Protein AF-A0A328SMI0-F1 (afdb_monomer)

Secondary structure (DSSP, 8-state):
-HHHHHHHHHHHHHHHHHHHHHHTTTS-HHHHHHHHHHHHHHHHHHHTT-HHHHHHHHHHHHHHHHHHHHHHHHHHHHHHHHHHHHHHHHHTS-----------------

Solvent-accessible surface area (backbone atoms only — not comparable to full-atom values): 6508 Å² total; per-residue (Å²): 106,71,68,56,54,47,54,50,42,55,50,48,46,52,50,48,55,50,49,48,68,76,40,49,91,81,45,56,70,69,56,55,48,51,53,52,52,41,42,50,54,28,51,53,22,60,76,68,69,36,66,69,52,32,52,54,32,41,54,54,43,52,52,51,51,51,54,51,52,52,48,54,52,51,52,52,53,51,53,53,53,51,50,55,53,51,55,55,55,65,69,70,71,79,76,85,86,82,86,84,87,86,89,85,79,85,82,77,89,127

Radius of gyration: 23.84 Å; Cα contacts (8 Å, |Δi|>4): 47; chains: 1; bounding box: 57×32×65 Å

Nearest PDB structures (foldseek):
  3dpo-assembly2_A  TM=9.157E-01  e=5.375E-02  Escherichia coli K-12
  4r5l-assembly1_A  TM=8.790E-01  e=4.760E-02  Escherichia coli K-12
  1dkx-assembly1_A  TM=8.541E-01  e=4.760E-02  Escherichia coli
  4b9q-assembly2_B  TM=8.785E-01  e=4.760E-02  Escherichia coli
  7ko2-assembly4_D  TM=8.845E-01  e=1.049E-01  Escherichia coli K-12

Structure (mmCIF, N/CA/C/O backbone):
data_AF-A0A328SMI0-F1
#
_entry.id   AF-A0A328SMI0-F1
#
loop_
_atom_site.group_PDB
_atom_site.id
_atom_site.type_symbol
_atom_site.label_atom_id
_atom_site.label_alt_id
_atom_site.label_comp_id
_atom_site.label_asym_id
_atom_site.label_entity_id
_atom_site.label_seq_id
_atom_site.pdbx_PDB_ins_code
_atom_site.Cartn_x
_atom_site.Cartn_y
_atom_site.Cartn_z
_atom_site.occupancy
_atom_site.B_iso_or_equiv
_atom_site.auth_seq_id
_atom_site.auth_comp_id
_atom_site.auth_asym_id
_atom_site.auth_atom_id
_atom_site.pdbx_PDB_model_num
ATOM 1 N N . GLU A 1 1 ? -4.080 0.467 22.375 1.00 85.38 1 GLU A N 1
ATOM 2 C CA . GLU A 1 1 ? -3.871 -0.487 21.273 1.00 85.38 1 GLU A CA 1
ATOM 3 C C . GLU A 1 1 ? -4.799 -0.193 20.098 1.00 85.38 1 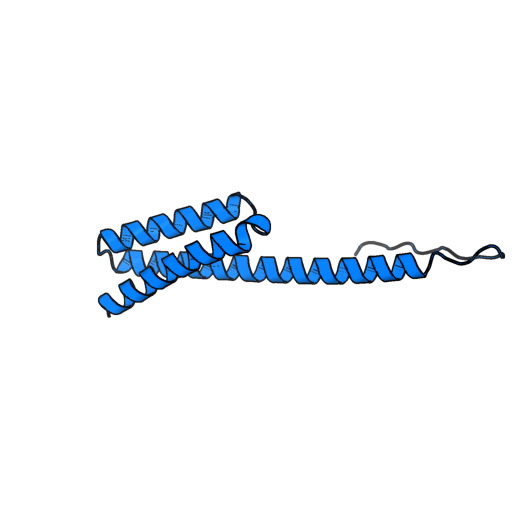GLU A C 1
ATOM 5 O O . GLU A 1 1 ? -4.295 0.148 19.046 1.00 85.38 1 GLU A O 1
ATOM 10 N N . GLU A 1 2 ? -6.126 -0.187 20.260 1.00 92.06 2 GLU A N 1
ATOM 11 C CA . GLU A 1 2 ? -7.067 0.093 19.149 1.00 92.06 2 GLU A CA 1
ATOM 12 C C . GLU A 1 2 ? -6.830 1.439 18.442 1.00 92.06 2 GLU A C 1
ATOM 14 O O . GLU A 1 2 ? -6.756 1.492 17.220 1.00 92.06 2 GLU A O 1
ATOM 19 N N . ILE A 1 3 ? -6.631 2.522 19.202 1.00 95.75 3 ILE A N 1
ATOM 20 C CA . ILE A 1 3 ? -6.299 3.845 18.639 1.00 95.75 3 ILE A CA 1
ATOM 21 C C . ILE A 1 3 ? -4.987 3.802 17.843 1.00 95.75 3 ILE A C 1
ATOM 23 O O . ILE A 1 3 ? -4.870 4.429 16.799 1.00 95.75 3 ILE A O 1
ATOM 27 N N . GLU A 1 4 ? -3.996 3.058 18.328 1.00 95.94 4 GLU A N 1
ATOM 28 C CA . GLU A 1 4 ? -2.699 2.920 17.664 1.00 95.94 4 GLU A CA 1
ATOM 29 C C . GLU A 1 4 ? -2.827 2.119 16.365 1.00 95.94 4 GLU A C 1
ATOM 31 O O . GLU A 1 4 ? -2.297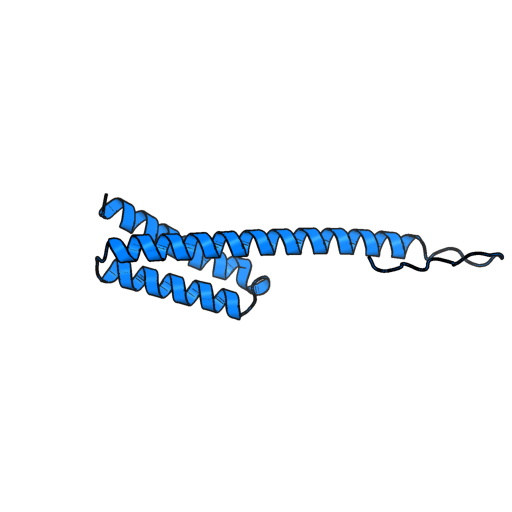 2.533 15.340 1.00 95.94 4 GLU A O 1
ATOM 36 N N . ILE A 1 5 ? -3.607 1.033 16.383 1.00 97.50 5 ILE A N 1
ATOM 37 C CA . ILE A 1 5 ? -3.940 0.237 15.196 1.00 97.50 5 ILE A CA 1
ATOM 38 C C . ILE A 1 5 ? -4.596 1.119 14.129 1.00 97.50 5 ILE A C 1
ATOM 40 O O . ILE A 1 5 ? -4.186 1.081 12.972 1.00 97.50 5 ILE A O 1
ATOM 44 N N . ARG A 1 6 ? -5.559 1.961 14.518 1.00 97.31 6 ARG A N 1
ATOM 45 C CA . ARG A 1 6 ? -6.234 2.886 13.596 1.00 97.31 6 ARG A CA 1
ATOM 46 C C . ARG A 1 6 ? -5.291 3.943 13.039 1.00 97.31 6 ARG A C 1
ATOM 48 O O . ARG A 1 6 ? -5.223 4.099 11.830 1.00 97.31 6 ARG A O 1
ATOM 55 N N . ASN A 1 7 ? -4.493 4.585 13.891 1.00 96.88 7 ASN A N 1
ATOM 56 C CA . ASN A 1 7 ? -3.519 5.585 13.446 1.00 96.88 7 ASN A CA 1
ATOM 57 C C . ASN A 1 7 ? -2.485 4.996 12.469 1.00 96.88 7 ASN A C 1
ATOM 59 O O . ASN A 1 7 ? -2.080 5.661 11.511 1.00 96.88 7 ASN A O 1
ATOM 63 N N . ASN A 1 8 ? -2.056 3.752 12.701 1.00 97.50 8 ASN A N 1
ATOM 64 C CA . ASN A 1 8 ? -1.161 3.040 11.793 1.00 97.50 8 ASN A CA 1
ATOM 65 C C . ASN A 1 8 ? -1.854 2.740 10.458 1.00 97.50 8 ASN A C 1
ATOM 67 O O . ASN A 1 8 ? -1.261 2.961 9.405 1.00 97.50 8 ASN A O 1
ATOM 71 N N . ALA A 1 9 ? -3.114 2.306 10.494 1.00 98.00 9 ALA A N 1
ATOM 72 C CA . ALA A 1 9 ? -3.910 2.050 9.300 1.00 98.00 9 ALA A CA 1
ATOM 73 C C . ALA A 1 9 ? -4.167 3.328 8.477 1.00 98.00 9 ALA A C 1
ATOM 75 O O . ALA A 1 9 ? -3.964 3.322 7.265 1.00 98.00 9 ALA A O 1
ATOM 76 N N . ASP A 1 10 ? -4.507 4.449 9.120 1.00 97.88 10 ASP A N 1
ATOM 77 C CA . ASP A 1 10 ? -4.646 5.760 8.468 1.00 97.88 10 ASP A CA 1
ATOM 78 C C . ASP A 1 10 ? -3.330 6.209 7.810 1.00 97.88 10 ASP A C 1
ATOM 80 O O . ASP A 1 10 ? -3.306 6.701 6.677 1.00 97.88 10 ASP A O 1
ATOM 84 N N . SER A 1 11 ? -2.205 5.993 8.497 1.00 98.12 11 SER A N 1
ATOM 85 C CA . SER A 1 11 ? -0.872 6.291 7.960 1.00 98.12 11 SER A CA 1
ATOM 86 C C . SER A 1 11 ? -0.532 5.417 6.750 1.00 98.12 11 SER A C 1
ATOM 88 O O . SER A 1 11 ? 0.054 5.900 5.775 1.00 98.12 11 SER A O 1
ATOM 90 N N . LEU A 1 12 ? -0.917 4.139 6.783 1.00 97.81 12 LEU A N 1
ATOM 91 C CA . LEU A 1 12 ? -0.726 3.206 5.676 1.00 97.81 12 LEU A CA 1
ATOM 92 C C . LEU A 1 12 ? -1.584 3.591 4.466 1.00 97.81 12 LEU A C 1
ATOM 94 O O . LEU A 1 12 ? -1.091 3.616 3.337 1.00 97.81 12 LEU A O 1
ATOM 98 N N . VAL A 1 13 ? -2.840 3.970 4.699 1.00 98.19 13 VAL A N 1
ATOM 99 C CA . VAL A 1 13 ? -3.740 4.509 3.676 1.00 98.19 13 VAL A CA 1
ATOM 100 C C . VAL A 1 13 ? -3.106 5.706 2.966 1.00 98.19 13 VAL A C 1
ATOM 102 O O . VAL A 1 13 ? -3.022 5.709 1.736 1.00 98.19 13 VAL A O 1
ATOM 105 N N . TYR A 1 14 ? -2.610 6.684 3.729 1.00 97.62 14 TYR A N 1
ATOM 106 C CA . TYR A 1 14 ? -1.962 7.876 3.181 1.00 97.62 14 TYR A CA 1
ATOM 107 C C . TYR A 1 14 ? -0.695 7.540 2.387 1.00 97.62 14 TYR A C 1
ATOM 109 O O . TYR A 1 14 ? -0.491 8.048 1.284 1.00 97.62 14 TYR A O 1
ATOM 117 N N . THR A 1 15 ? 0.149 6.660 2.931 1.00 95.88 15 THR A N 1
ATOM 118 C CA . THR A 1 15 ? 1.360 6.184 2.247 1.00 95.88 15 THR A CA 1
ATOM 119 C C . THR A 1 15 ? 1.012 5.515 0.919 1.00 95.88 15 THR A C 1
ATOM 121 O O . THR A 1 15 ? 1.678 5.755 -0.081 1.00 95.88 15 THR A O 1
ATOM 124 N N . THR A 1 16 ? -0.075 4.744 0.878 1.00 96.31 16 THR A N 1
ATOM 125 C CA . THR A 1 16 ? -0.545 4.090 -0.349 1.00 96.31 16 THR A CA 1
ATOM 126 C C . THR A 1 16 ? -1.001 5.103 -1.396 1.00 96.31 16 THR A C 1
ATOM 128 O O . THR A 1 16 ? -0.628 4.971 -2.561 1.00 96.31 16 THR A O 1
ATOM 131 N N . ASP A 1 17 ? -1.764 6.129 -0.995 1.00 96.25 17 ASP A N 1
ATOM 132 C CA . ASP A 1 17 ? -2.194 7.211 -1.897 1.00 96.25 17 ASP A CA 1
ATOM 133 C C . ASP A 1 17 ? -0.970 7.903 -2.517 1.00 96.25 17 ASP A C 1
ATOM 135 O O . ASP A 1 17 ? -0.871 8.037 -3.737 1.00 96.25 17 ASP A O 1
ATOM 139 N N . LYS A 1 18 ? 0.019 8.238 -1.683 1.00 95.25 18 LYS A N 1
ATOM 140 C CA . LYS A 1 18 ? 1.315 8.786 -2.105 1.00 95.25 18 LYS A CA 1
ATOM 141 C C . LYS A 1 18 ? 2.043 7.886 -3.103 1.00 95.25 18 LYS A C 1
ATOM 143 O O . LYS A 1 18 ? 2.444 8.348 -4.166 1.00 95.25 18 LYS A O 1
ATOM 148 N N . THR A 1 19 ? 2.207 6.605 -2.779 1.00 91.75 19 THR A N 1
ATOM 149 C CA . THR A 1 19 ? 2.888 5.637 -3.649 1.00 91.75 19 THR A CA 1
ATOM 150 C C . THR A 1 19 ? 2.185 5.504 -4.997 1.00 91.75 19 THR A C 1
ATOM 152 O O . THR A 1 19 ? 2.848 5.464 -6.032 1.00 91.75 19 THR A O 1
ATOM 155 N N . LEU A 1 20 ? 0.850 5.476 -5.008 1.00 95.00 20 LEU A N 1
ATOM 156 C CA . LEU A 1 20 ? 0.067 5.448 -6.240 1.00 95.00 20 LEU A CA 1
ATOM 157 C C . LEU A 1 20 ? 0.288 6.703 -7.084 1.00 95.00 20 LEU A C 1
ATOM 159 O O . LEU A 1 20 ? 0.412 6.579 -8.296 1.00 95.00 20 LEU A O 1
ATOM 163 N N . GLU A 1 21 ? 0.352 7.890 -6.482 1.00 95.31 21 GLU A N 1
ATOM 164 C CA . GLU A 1 21 ? 0.618 9.138 -7.207 1.00 95.31 21 GLU A CA 1
ATOM 165 C C . GLU A 1 21 ? 2.032 9.184 -7.799 1.00 95.31 21 GLU A C 1
ATOM 167 O O . GLU A 1 21 ? 2.196 9.543 -8.969 1.00 95.31 21 GLU A O 1
ATOM 172 N N . GLU A 1 22 ? 3.036 8.809 -7.005 1.00 93.56 22 GLU A N 1
ATOM 173 C CA . GLU A 1 22 ? 4.455 8.893 -7.367 1.00 93.56 22 GLU A CA 1
ATOM 174 C C . GLU A 1 22 ? 4.858 7.829 -8.394 1.00 93.56 22 GLU A C 1
ATOM 176 O O . GLU A 1 22 ? 5.640 8.113 -9.300 1.00 93.56 22 GLU A O 1
ATOM 181 N N . LEU A 1 23 ? 4.303 6.618 -8.289 1.00 91.75 23 LEU A N 1
ATOM 182 C CA . LEU A 1 23 ? 4.713 5.469 -9.099 1.00 91.75 23 LEU A CA 1
ATOM 183 C C . LEU A 1 23 ? 3.691 5.087 -10.176 1.00 91.75 23 LEU A C 1
ATOM 185 O O . LEU A 1 23 ? 3.880 4.074 -10.847 1.00 91.75 23 LEU A O 1
ATOM 189 N N . LYS A 1 24 ? 2.627 5.876 -10.402 1.00 91.50 24 LYS A N 1
ATOM 190 C CA . LYS A 1 24 ? 1.563 5.547 -11.379 1.00 91.50 24 LYS A CA 1
ATOM 191 C C . LYS A 1 24 ? 2.084 5.167 -12.768 1.00 91.50 24 LYS A C 1
ATOM 193 O O . LYS A 1 24 ? 1.487 4.332 -13.430 1.00 91.50 24 LYS A O 1
ATOM 198 N N . GLU A 1 25 ? 3.171 5.790 -13.222 1.00 92.06 25 GLU A N 1
ATOM 199 C CA . GLU A 1 25 ? 3.726 5.564 -14.564 1.00 92.06 25 GLU A CA 1
ATOM 200 C C . GLU A 1 25 ? 4.571 4.286 -14.633 1.00 92.06 25 GLU A C 1
ATOM 202 O O . GLU A 1 25 ? 4.752 3.718 -15.705 1.00 92.06 25 GLU A O 1
ATOM 207 N N . GLN A 1 26 ? 5.062 3.817 -13.484 1.00 91.31 26 GLN A N 1
ATOM 208 C CA . GLN A 1 26 ? 5.846 2.589 -13.346 1.00 91.31 26 GLN A CA 1
ATOM 209 C C . GLN A 1 26 ? 4.967 1.378 -12.992 1.00 91.31 26 GLN A C 1
ATOM 211 O O . GLN A 1 26 ? 5.407 0.234 -13.096 1.00 91.31 26 GLN A O 1
ATOM 216 N N . LEU A 1 27 ? 3.722 1.610 -12.567 1.00 92.75 27 LEU A N 1
ATOM 217 C CA . LEU A 1 27 ? 2.770 0.576 -12.175 1.00 92.75 27 LEU A CA 1
ATOM 218 C C . LEU A 1 27 ? 1.821 0.213 -13.315 1.00 92.75 27 LEU A C 1
ATOM 220 O O . LEU A 1 27 ? 1.188 1.082 -13.913 1.00 92.75 27 LEU A O 1
ATOM 224 N N . SER A 1 28 ? 1.621 -1.087 -13.532 1.00 93.94 28 SER A N 1
ATOM 225 C CA . SER A 1 28 ? 0.538 -1.568 -14.392 1.00 93.94 28 SER A CA 1
ATOM 226 C C . SER A 1 28 ? -0.838 -1.197 -13.825 1.00 93.94 28 SER A C 1
ATOM 228 O O . SER A 1 28 ? -1.013 -1.071 -12.609 1.00 93.94 28 SER A O 1
ATOM 230 N N . GLU A 1 29 ? -1.836 -1.063 -14.704 1.00 95.00 29 GLU A N 1
ATOM 231 C CA . GLU A 1 29 ? -3.214 -0.731 -14.311 1.00 95.00 29 GLU A CA 1
ATOM 232 C C . GLU A 1 29 ? -3.780 -1.728 -13.289 1.00 95.00 29 GLU A C 1
ATOM 234 O O . GLU A 1 29 ? -4.411 -1.317 -12.315 1.00 95.00 29 GLU A O 1
ATOM 239 N N . ASP A 1 30 ? -3.481 -3.021 -13.451 1.00 95.25 30 ASP A N 1
ATOM 240 C CA . ASP A 1 30 ? -3.914 -4.076 -12.529 1.00 95.25 30 ASP A CA 1
ATOM 241 C C . ASP A 1 30 ? -3.397 -3.853 -11.103 1.00 95.25 30 ASP A C 1
ATOM 243 O O . ASP A 1 30 ? -4.142 -4.010 -10.136 1.00 95.25 30 ASP A O 1
ATOM 247 N N . LYS A 1 31 ? -2.137 -3.430 -10.951 1.00 95.25 31 LYS A N 1
ATOM 248 C CA . LYS A 1 31 ? -1.544 -3.152 -9.634 1.00 95.25 31 LYS A CA 1
ATOM 249 C C . LYS A 1 31 ? -2.083 -1.876 -9.021 1.00 95.25 31 LYS A C 1
ATOM 251 O O . LYS A 1 31 ? -2.341 -1.836 -7.821 1.00 95.25 31 LYS A O 1
ATOM 256 N N . GLN A 1 32 ? -2.277 -0.842 -9.839 1.00 95.88 32 GLN A N 1
ATOM 257 C CA . GLN A 1 32 ? -2.915 0.386 -9.375 1.00 95.88 32 GLN A CA 1
ATOM 258 C C . GLN A 1 32 ? -4.325 0.099 -8.860 1.00 95.88 32 GLN A C 1
ATOM 260 O O . GLN A 1 32 ? -4.719 0.618 -7.818 1.00 95.88 32 GLN A O 1
ATOM 265 N N . LYS A 1 33 ? -5.080 -0.743 -9.576 1.00 97.38 33 LYS A N 1
ATOM 266 C CA . LYS A 1 33 ? -6.410 -1.176 -9.156 1.00 97.38 33 LYS A CA 1
ATOM 267 C C . LYS A 1 33 ? -6.349 -1.992 -7.865 1.00 97.38 33 LYS A C 1
ATOM 269 O O . LYS A 1 33 ? -7.097 -1.689 -6.945 1.00 97.38 33 LYS A O 1
ATOM 274 N N . LEU A 1 34 ? -5.436 -2.960 -7.769 1.00 96.69 34 LEU A N 1
ATOM 275 C CA . LEU A 1 34 ? -5.268 -3.792 -6.576 1.00 96.69 34 LEU A CA 1
ATOM 276 C C . LEU A 1 34 ? -5.002 -2.956 -5.314 1.00 96.69 34 LEU A C 1
ATOM 278 O O . LEU A 1 34 ? -5.676 -3.150 -4.305 1.00 96.69 34 LEU A O 1
ATOM 282 N N . LEU A 1 35 ? -4.069 -2.001 -5.382 1.00 96.81 35 LEU A N 1
ATOM 283 C CA . LEU A 1 35 ? -3.765 -1.108 -4.260 1.00 96.81 35 LEU A CA 1
ATOM 284 C C . LEU A 1 35 ? -4.964 -0.228 -3.882 1.00 96.81 35 LEU A C 1
ATOM 286 O O . LEU A 1 35 ? -5.253 -0.072 -2.699 1.00 96.81 35 LEU A O 1
ATOM 290 N N . LYS A 1 36 ? -5.684 0.325 -4.869 1.00 97.56 36 LYS A N 1
ATOM 291 C CA . LYS A 1 36 ? -6.889 1.138 -4.623 1.00 97.56 36 LYS A CA 1
ATOM 292 C C . LYS A 1 36 ? -7.999 0.331 -3.954 1.00 97.56 36 LYS A C 1
ATOM 294 O O . LYS A 1 36 ? -8.628 0.834 -3.028 1.00 97.56 36 LYS A O 1
ATOM 299 N N . ASP A 1 37 ? -8.220 -0.901 -4.404 1.00 98.31 37 ASP A N 1
ATOM 300 C CA . ASP A 1 37 ? -9.244 -1.782 -3.845 1.00 98.31 37 ASP A CA 1
ATOM 301 C C . ASP A 1 37 ? -8.905 -2.143 -2.387 1.00 98.31 37 ASP A C 1
ATOM 303 O O . ASP A 1 37 ? -9.722 -1.925 -1.496 1.00 98.31 37 ASP A O 1
ATOM 307 N N . GLN A 1 38 ? -7.675 -2.592 -2.108 1.00 98.44 38 GLN A N 1
ATOM 308 C CA . GLN A 1 38 ? -7.236 -2.926 -0.743 1.00 98.44 38 GLN A CA 1
ATOM 309 C C . GLN A 1 38 ? -7.236 -1.713 0.194 1.00 98.44 38 GLN A C 1
ATOM 311 O O . GLN A 1 38 ? -7.620 -1.821 1.359 1.00 98.44 38 GLN A O 1
ATOM 316 N N . GLN A 1 39 ? -6.842 -0.540 -0.305 1.00 98.25 39 GLN A N 1
ATOM 317 C CA . GLN A 1 39 ? -6.917 0.699 0.462 1.00 98.25 39 GLN A CA 1
ATOM 318 C C . GLN A 1 39 ? -8.369 1.068 0.797 1.00 98.25 39 GLN A C 1
ATOM 320 O O . GLN A 1 39 ? -8.639 1.510 1.912 1.00 98.25 39 GLN A O 1
ATOM 325 N N . ALA A 1 40 ? -9.304 0.8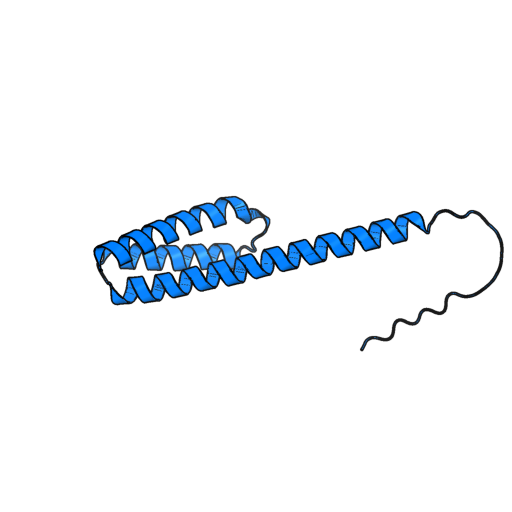96 -0.142 1.00 98.50 40 ALA A N 1
ATOM 326 C CA . ALA A 1 40 ? -10.721 1.146 0.103 1.00 98.50 40 ALA A CA 1
ATOM 327 C C . ALA A 1 40 ? -11.299 0.170 1.140 1.00 98.50 40 ALA A C 1
ATOM 329 O O . ALA A 1 40 ? -12.034 0.598 2.026 1.00 98.50 40 ALA A O 1
ATOM 330 N N . GLU A 1 41 ? -10.924 -1.111 1.078 1.00 98.44 41 GLU A N 1
ATOM 331 C CA . GLU A 1 41 ? -11.302 -2.109 2.086 1.00 98.44 41 GLU A CA 1
ATOM 332 C C . GLU A 1 41 ? -10.759 -1.754 3.478 1.00 98.44 41 GLU A C 1
ATOM 334 O O . GLU A 1 41 ? -11.481 -1.867 4.468 1.00 98.44 41 GLU A O 1
ATOM 339 N N . LEU A 1 42 ? -9.515 -1.269 3.566 1.00 98.50 42 LEU A N 1
ATOM 340 C CA . LEU A 1 42 ? -8.942 -0.805 4.829 1.00 98.50 42 LEU A CA 1
ATOM 341 C C . LEU A 1 42 ? -9.666 0.443 5.361 1.00 98.50 42 LEU A C 1
ATOM 343 O O . LEU A 1 42 ? -9.982 0.496 6.548 1.00 98.50 42 LEU A O 1
ATOM 347 N N . LYS A 1 43 ? -9.974 1.423 4.498 1.00 98.31 43 LYS A N 1
ATOM 348 C CA . LYS A 1 43 ? -10.763 2.617 4.865 1.00 98.31 43 LYS A CA 1
ATOM 349 C C . LYS A 1 43 ? -12.134 2.223 5.428 1.00 98.31 43 LYS A C 1
ATOM 351 O O . LYS A 1 43 ? -12.510 2.697 6.495 1.00 98.31 43 LYS A O 1
ATOM 356 N N . ASP A 1 44 ? -12.842 1.314 4.761 1.00 98.44 44 ASP A N 1
ATOM 357 C CA . ASP A 1 44 ? -14.149 0.813 5.208 1.00 98.44 44 ASP A CA 1
ATOM 358 C C . ASP A 1 44 ? -14.061 0.084 6.564 1.00 98.44 44 ASP A C 1
ATOM 360 O O . ASP A 1 44 ? -14.904 0.296 7.437 1.00 98.44 44 ASP A O 1
ATOM 364 N N . ALA A 1 45 ? -13.006 -0.706 6.797 1.00 98.25 45 ALA A N 1
ATOM 365 C CA . ALA A 1 45 ? -12.761 -1.339 8.095 1.00 98.25 45 ALA A CA 1
ATOM 366 C C . ALA A 1 45 ? -12.517 -0.309 9.218 1.00 98.25 45 ALA A C 1
ATOM 368 O O . ALA A 1 45 ? -13.050 -0.459 10.321 1.00 98.25 45 ALA A O 1
ATOM 369 N N . ILE A 1 46 ? -11.760 0.762 8.932 1.00 97.38 46 ILE A N 1
ATOM 370 C CA . ILE A 1 46 ? -11.517 1.874 9.867 1.00 97.38 46 ILE A CA 1
ATOM 371 C C . ILE A 1 46 ? -12.822 2.596 10.210 1.00 97.38 46 ILE A C 1
ATOM 373 O O . ILE A 1 46 ? -13.045 2.909 11.381 1.00 97.38 46 ILE A O 1
ATOM 377 N N . GLU A 1 47 ? -13.678 2.864 9.221 1.00 97.38 47 GLU A N 1
ATOM 378 C CA . GLU A 1 47 ? -14.971 3.537 9.413 1.00 97.38 47 GLU A CA 1
ATOM 379 C C . GLU A 1 47 ? -15.957 2.701 10.240 1.00 97.38 47 GLU A C 1
ATOM 381 O O . GLU A 1 47 ? -16.773 3.255 10.977 1.00 97.38 47 GLU A O 1
ATOM 386 N N . LYS A 1 48 ? -15.871 1.371 10.140 1.00 97.62 48 LYS A N 1
ATOM 387 C CA . LYS A 1 48 ? -16.717 0.422 10.878 1.00 97.62 48 LYS A CA 1
ATOM 388 C C . LYS A 1 48 ? -16.216 0.085 12.281 1.00 97.62 48 LYS A C 1
ATOM 390 O O . LYS A 1 48 ? -16.883 -0.680 12.972 1.00 97.62 48 LYS A O 1
ATOM 395 N N . ASP A 1 49 ? -15.073 0.631 12.693 1.00 96.12 49 ASP A N 1
ATOM 396 C CA . ASP A 1 49 ? -14.405 0.290 13.955 1.00 96.12 49 ASP A CA 1
ATOM 397 C C . ASP A 1 49 ? -14.064 -1.216 14.086 1.00 96.12 49 ASP A C 1
ATOM 399 O O . ASP A 1 49 ? -13.951 -1.737 15.197 1.00 96.12 49 ASP A O 1
ATOM 403 N N . ASP A 1 50 ? -13.886 -1.935 12.969 1.00 97.75 50 ASP A N 1
ATOM 404 C CA . ASP A 1 50 ? -13.628 -3.382 12.970 1.00 97.75 50 ASP A CA 1
ATOM 405 C C . ASP A 1 50 ? -12.128 -3.670 13.132 1.00 97.75 50 ASP A C 1
ATOM 407 O O . ASP A 1 50 ? -11.369 -3.746 12.168 1.00 97.75 50 ASP A O 1
ATOM 411 N N . ILE A 1 51 ? -11.676 -3.800 14.381 1.00 97.75 51 ILE A N 1
ATOM 412 C CA . ILE A 1 51 ? -10.250 -3.927 14.716 1.00 97.75 51 ILE A CA 1
ATOM 413 C C . ILE A 1 51 ? -9.594 -5.171 14.101 1.00 97.75 51 ILE A C 1
ATOM 415 O O . ILE A 1 51 ? -8.420 -5.106 13.728 1.00 97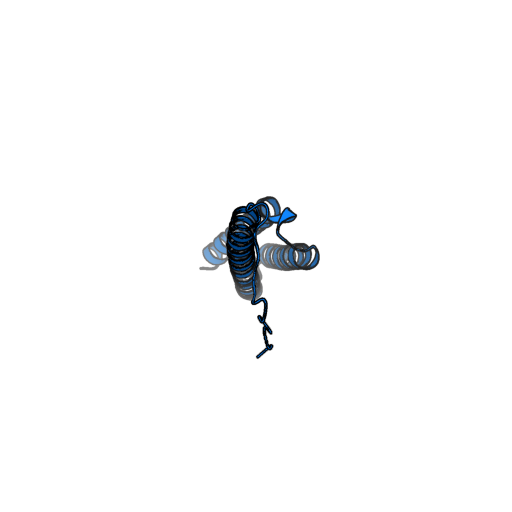.75 51 ILE A O 1
ATOM 419 N N . GLU A 1 52 ? -10.309 -6.294 13.994 1.00 97.56 52 GLU A N 1
ATOM 420 C CA . GLU A 1 52 ? -9.759 -7.506 13.371 1.00 97.56 52 GLU A CA 1
ATOM 421 C C . GLU A 1 52 ? -9.561 -7.287 11.873 1.00 97.56 52 GLU A C 1
ATOM 423 O O . GLU A 1 52 ? -8.474 -7.550 11.349 1.00 97.56 52 GLU A O 1
ATOM 428 N N . LEU A 1 53 ? -10.562 -6.706 11.209 1.00 98.12 53 LEU A N 1
ATOM 429 C CA . LEU A 1 53 ? -10.486 -6.416 9.785 1.00 98.12 53 LEU A CA 1
ATOM 430 C C . LEU A 1 53 ? -9.439 -5.337 9.472 1.00 98.12 53 LEU A C 1
ATOM 432 O O . LEU A 1 53 ? -8.720 -5.457 8.484 1.00 98.12 53 LEU A O 1
ATOM 436 N N . ILE A 1 54 ? -9.274 -4.321 10.327 1.00 98.69 54 ILE A N 1
ATOM 437 C CA . ILE A 1 54 ? -8.220 -3.307 10.164 1.00 98.69 54 ILE A CA 1
ATOM 438 C C . ILE A 1 54 ? -6.837 -3.961 10.189 1.00 98.69 54 ILE A C 1
ATOM 440 O O . ILE A 1 54 ? -5.995 -3.619 9.359 1.00 98.69 54 ILE A O 1
ATOM 444 N N . LYS A 1 55 ? -6.592 -4.905 11.109 1.00 98.25 55 LYS A N 1
ATOM 445 C CA . LYS A 1 55 ? -5.314 -5.632 11.171 1.00 98.25 55 LYS A CA 1
ATOM 446 C C . LYS A 1 55 ? -5.088 -6.449 9.902 1.00 98.25 55 LYS A C 1
ATOM 448 O O . LYS A 1 55 ? -4.057 -6.279 9.257 1.00 98.25 55 LYS A O 1
ATOM 453 N N . GLU A 1 56 ? -6.070 -7.262 9.512 1.00 98.50 56 GLU A N 1
ATOM 454 C CA . GLU A 1 56 ? -5.992 -8.106 8.314 1.00 98.50 56 GLU A CA 1
ATOM 455 C C . GLU A 1 56 ? -5.721 -7.275 7.051 1.00 98.50 56 GLU A C 1
ATOM 457 O O . GLU A 1 56 ? -4.806 -7.568 6.278 1.00 98.50 56 GLU A O 1
ATOM 462 N N . LYS A 1 57 ? -6.489 -6.200 6.852 1.00 98.56 57 LYS A N 1
ATOM 463 C CA . LYS A 1 57 ? -6.380 -5.345 5.668 1.00 98.56 57 LYS A CA 1
ATOM 464 C C . LYS A 1 57 ? -5.115 -4.499 5.667 1.00 98.56 57 LYS A C 1
ATOM 466 O O . LYS A 1 57 ? -4.549 -4.281 4.598 1.00 98.56 57 LYS A O 1
ATOM 471 N N . SER A 1 58 ? -4.624 -4.091 6.837 1.00 98.56 58 SER A N 1
ATOM 472 C CA . SER A 1 58 ? -3.326 -3.416 6.942 1.00 98.56 58 SER A CA 1
ATOM 473 C C . SER A 1 58 ? -2.186 -4.343 6.530 1.00 98.56 58 SER A C 1
ATOM 475 O O . SER A 1 58 ? -1.357 -3.952 5.715 1.00 98.56 58 SER A O 1
ATOM 477 N N . GLU A 1 59 ? -2.161 -5.583 7.028 1.00 98.31 59 GLU A N 1
ATOM 478 C CA . GLU A 1 59 ? -1.138 -6.567 6.647 1.00 98.31 59 GLU A CA 1
ATOM 479 C C . GLU A 1 59 ? -1.199 -6.903 5.152 1.00 98.31 59 GLU A C 1
ATOM 481 O O . GLU A 1 59 ? -0.169 -6.971 4.477 1.00 98.31 59 GLU A O 1
ATOM 486 N N . GLN A 1 60 ? -2.408 -7.080 4.614 1.00 98.25 60 GLN A N 1
ATOM 487 C CA . GLN A 1 60 ? -2.616 -7.359 3.197 1.00 98.25 60 GLN A CA 1
ATOM 488 C C . GLN A 1 60 ? -2.091 -6.222 2.304 1.00 98.25 60 GLN A C 1
ATOM 490 O O . GLN A 1 60 ? -1.409 -6.478 1.304 1.00 98.25 60 GLN A O 1
ATOM 495 N N . LEU A 1 61 ? -2.407 -4.977 2.662 1.00 98.19 61 LEU A N 1
ATOM 496 C CA . LEU A 1 61 ? -1.987 -3.799 1.915 1.00 98.19 61 LEU A CA 1
ATOM 497 C C . LEU A 1 61 ? -0.473 -3.576 2.016 1.00 98.19 61 LEU A C 1
ATOM 499 O O . LEU A 1 61 ? 0.179 -3.385 0.991 1.00 98.19 61 LEU A O 1
ATOM 503 N N . ASP A 1 62 ? 0.102 -3.675 3.218 1.00 97.50 62 ASP A N 1
ATOM 504 C CA . ASP A 1 62 ? 1.547 -3.529 3.437 1.00 97.50 62 ASP A CA 1
ATOM 505 C C . ASP A 1 62 ? 2.347 -4.546 2.612 1.00 97.50 62 ASP A C 1
ATOM 507 O O . ASP A 1 62 ? 3.275 -4.184 1.884 1.00 97.50 62 ASP A O 1
ATOM 511 N N . LYS A 1 63 ? 1.918 -5.814 2.617 1.00 97.75 63 LYS A N 1
ATOM 512 C CA . LYS A 1 63 ? 2.541 -6.860 1.801 1.00 97.75 63 LYS A CA 1
ATOM 513 C C . LYS A 1 63 ? 2.500 -6.526 0.309 1.00 97.75 63 LYS A C 1
ATOM 515 O O . LYS A 1 63 ? 3.501 -6.684 -0.387 1.0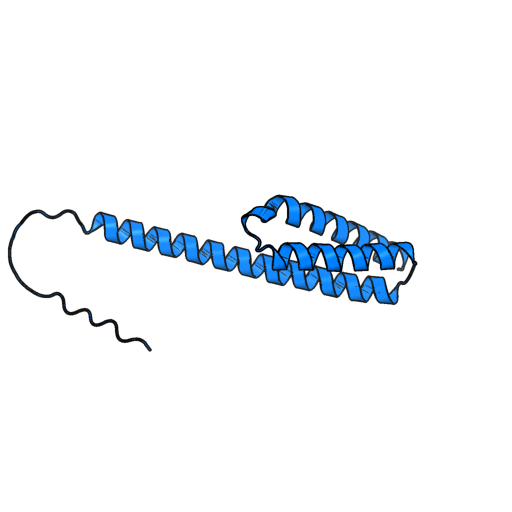0 97.75 63 LYS A O 1
ATOM 520 N N . THR A 1 64 ? 1.363 -6.038 -0.179 1.00 96.62 64 THR A N 1
ATOM 521 C CA . THR A 1 64 ? 1.197 -5.685 -1.596 1.00 96.62 64 THR A CA 1
ATOM 522 C C . THR A 1 64 ? 2.111 -4.520 -1.986 1.00 96.62 64 THR A C 1
ATOM 524 O O . THR A 1 64 ? 2.745 -4.560 -3.040 1.00 96.62 64 THR A O 1
ATOM 527 N N . ILE A 1 65 ? 2.256 -3.510 -1.123 1.00 94.44 65 ILE A N 1
ATOM 528 C CA . ILE A 1 65 ? 3.191 -2.393 -1.336 1.00 94.44 65 ILE A CA 1
ATOM 529 C C . ILE A 1 65 ? 4.637 -2.895 -1.392 1.00 94.44 65 ILE A C 1
ATOM 531 O O . ILE A 1 65 ? 5.387 -2.491 -2.282 1.00 94.44 65 ILE A O 1
ATOM 535 N N . GLN A 1 66 ? 5.032 -3.791 -0.484 1.00 95.00 66 GLN A N 1
ATOM 536 C CA . GLN A 1 66 ? 6.378 -4.371 -0.471 1.00 95.00 66 GLN A CA 1
ATOM 537 C C . GLN A 1 66 ? 6.673 -5.180 -1.742 1.00 95.00 66 GLN A C 1
ATOM 539 O O . GLN A 1 66 ? 7.735 -5.007 -2.342 1.00 95.00 66 GLN A O 1
ATOM 544 N N . GLU A 1 67 ? 5.736 -6.029 -2.180 1.00 94.94 67 GLU A N 1
ATOM 545 C CA . GLU A 1 67 ? 5.855 -6.814 -3.417 1.00 94.94 67 GLU A CA 1
ATOM 546 C C . GLU A 1 67 ? 6.020 -5.903 -4.641 1.00 94.94 67 GLU A C 1
ATOM 548 O O . GLU A 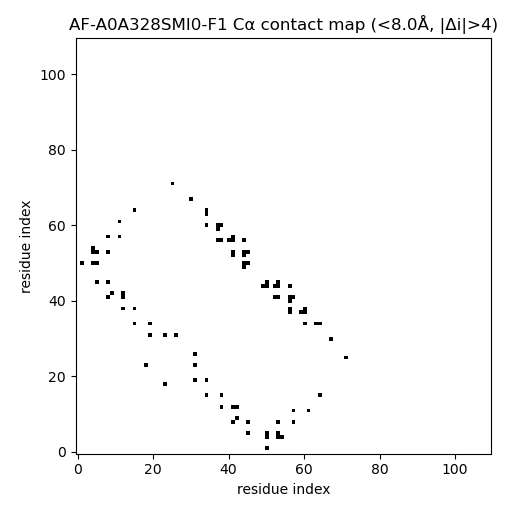1 67 ? 6.911 -6.104 -5.470 1.00 94.94 67 GLU A O 1
ATOM 553 N N . ILE A 1 68 ? 5.212 -4.846 -4.718 1.00 92.25 6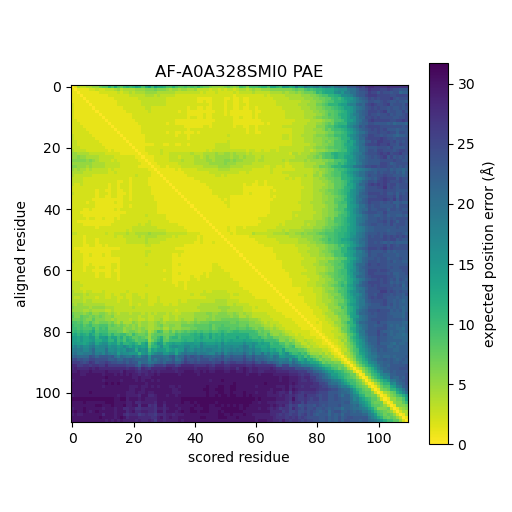8 ILE A N 1
ATOM 554 C CA . ILE A 1 68 ? 5.285 -3.850 -5.785 1.00 92.25 68 ILE A CA 1
ATOM 555 C C . ILE A 1 68 ? 6.619 -3.095 -5.761 1.00 92.25 68 ILE A C 1
ATOM 557 O O . ILE A 1 68 ? 7.246 -2.924 -6.809 1.00 92.25 68 ILE A O 1
ATOM 561 N N . GLY A 1 69 ? 7.069 -2.659 -4.583 1.00 91.44 69 GLY A N 1
ATOM 562 C CA . GLY A 1 69 ? 8.341 -1.959 -4.420 1.00 91.44 69 GLY A CA 1
ATOM 563 C C . GLY A 1 69 ? 9.532 -2.818 -4.845 1.00 91.44 69 GLY A C 1
ATOM 564 O O . GLY A 1 69 ? 10.418 -2.338 -5.557 1.00 91.44 69 GLY A O 1
ATOM 565 N N . ALA A 1 70 ? 9.526 -4.103 -4.477 1.00 93.75 70 ALA A N 1
ATOM 566 C CA . ALA A 1 70 ? 10.544 -5.061 -4.898 1.00 93.75 70 ALA A CA 1
ATOM 567 C C . ALA A 1 70 ? 10.569 -5.232 -6.424 1.00 93.75 70 ALA A C 1
ATOM 569 O O . ALA A 1 70 ? 11.643 -5.240 -7.030 1.00 93.75 70 ALA A O 1
ATOM 570 N N . GLU A 1 71 ? 9.400 -5.310 -7.059 1.00 92.56 71 GLU A N 1
ATOM 571 C CA . GLU A 1 71 ? 9.321 -5.452 -8.507 1.00 92.56 71 GLU A CA 1
ATOM 572 C C . GLU A 1 71 ? 9.807 -4.201 -9.245 1.00 92.56 71 GLU A C 1
ATOM 574 O O . GLU A 1 71 ? 10.577 -4.321 -10.194 1.00 92.56 71 GLU A O 1
ATOM 579 N N . ILE A 1 72 ? 9.428 -3.001 -8.795 1.00 90.31 72 ILE A N 1
ATOM 580 C CA . ILE A 1 72 ? 9.916 -1.745 -9.390 1.00 90.31 72 ILE A CA 1
ATOM 581 C C . ILE A 1 72 ? 11.439 -1.661 -9.287 1.00 90.31 72 ILE A C 1
ATOM 583 O O . ILE A 1 72 ? 12.108 -1.320 -10.264 1.00 90.31 72 ILE A O 1
ATOM 587 N N . TYR A 1 73 ? 12.003 -2.004 -8.127 1.00 91.81 73 TYR A N 1
ATOM 588 C CA . TYR A 1 73 ? 13.452 -2.031 -7.950 1.00 91.81 73 TYR A CA 1
ATOM 589 C C . TYR A 1 73 ? 14.123 -3.021 -8.911 1.00 91.81 73 TYR A C 1
ATOM 591 O O . TYR A 1 73 ? 15.115 -2.688 -9.562 1.00 91.81 73 TYR A O 1
ATOM 599 N N . GLN A 1 74 ? 13.557 -4.222 -9.054 1.00 92.69 74 GLN A N 1
ATOM 600 C CA . GLN A 1 74 ? 14.053 -5.229 -9.987 1.00 92.69 74 GLN A CA 1
ATOM 601 C C . GLN A 1 74 ? 13.980 -4.749 -11.446 1.00 92.69 74 GLN A C 1
ATOM 603 O O . GLN A 1 74 ? 14.944 -4.923 -12.193 1.00 92.69 74 GLN A O 1
ATOM 608 N N . GLN A 1 75 ? 12.877 -4.116 -11.850 1.00 89.56 75 GLN A N 1
ATOM 609 C CA . GLN A 1 75 ? 12.718 -3.543 -13.188 1.00 89.56 75 GLN A CA 1
ATOM 610 C C . GLN A 1 75 ? 13.747 -2.434 -13.450 1.00 89.56 75 GLN A C 1
ATOM 612 O O . GLN A 1 75 ? 14.373 -2.411 -14.510 1.00 89.56 75 GLN A O 1
ATOM 617 N N . ALA A 1 76 ? 13.983 -1.551 -12.475 1.00 89.81 76 ALA A N 1
ATOM 618 C CA . ALA A 1 76 ? 14.983 -0.492 -12.581 1.00 89.81 76 ALA A CA 1
ATOM 619 C C . ALA A 1 76 ? 16.409 -1.054 -12.728 1.00 89.81 76 ALA A C 1
ATOM 621 O O . ALA A 1 76 ? 17.179 -0.581 -13.566 1.00 89.81 76 ALA A O 1
ATOM 622 N N . ALA A 1 77 ? 16.753 -2.098 -11.966 1.00 91.19 77 ALA A N 1
ATOM 623 C CA . ALA A 1 77 ? 18.048 -2.769 -12.072 1.00 91.19 77 ALA A CA 1
ATOM 624 C C . ALA A 1 77 ? 18.252 -3.422 -13.453 1.00 91.19 77 ALA A C 1
ATOM 626 O O . ALA A 1 77 ? 19.323 -3.294 -14.050 1.00 91.19 77 ALA A O 1
ATOM 627 N N . GLN A 1 78 ? 17.215 -4.070 -13.994 1.00 91.00 78 GLN A N 1
ATOM 628 C CA . GLN A 1 78 ? 17.253 -4.668 -15.332 1.00 91.00 78 GLN A CA 1
ATOM 629 C C . GLN A 1 78 ? 17.401 -3.610 -16.432 1.00 91.00 78 GLN A C 1
ATOM 631 O O . GLN A 1 78 ? 18.199 -3.794 -17.352 1.00 91.00 78 GLN A O 1
ATOM 636 N N . ALA A 1 79 ? 16.685 -2.487 -16.322 1.00 89.31 79 ALA A N 1
ATOM 637 C CA . ALA A 1 79 ? 16.795 -1.381 -17.269 1.00 89.31 79 ALA A CA 1
ATOM 638 C C . ALA A 1 79 ? 18.213 -0.782 -17.291 1.00 89.31 79 ALA A C 1
ATOM 640 O O . ALA A 1 79 ? 18.770 -0.564 -18.366 1.00 89.31 79 ALA A O 1
ATOM 641 N N . ALA A 1 80 ? 18.831 -0.589 -16.120 1.00 87.62 80 ALA A N 1
ATOM 642 C CA . ALA A 1 80 ? 20.204 -0.093 -16.019 1.00 87.62 80 ALA A CA 1
ATOM 643 C C . ALA A 1 80 ? 21.220 -1.048 -16.675 1.00 87.62 80 ALA A C 1
ATOM 645 O O . ALA A 1 80 ? 22.097 -0.609 -17.421 1.00 87.62 80 ALA A O 1
ATOM 646 N N . GLN A 1 81 ? 21.077 -2.360 -16.456 1.00 86.31 81 GLN A N 1
ATOM 647 C CA . GLN A 1 81 ? 21.947 -3.364 -17.075 1.00 86.31 81 GLN A CA 1
ATOM 648 C C . GLN A 1 81 ? 21.778 -3.414 -18.604 1.00 86.31 81 GLN A C 1
ATOM 650 O O . GLN A 1 81 ? 22.769 -3.504 -19.331 1.00 86.31 81 GLN A O 1
ATOM 655 N N . ALA A 1 82 ? 20.540 -3.321 -19.100 1.00 85.44 82 ALA A N 1
ATOM 656 C CA . ALA A 1 82 ? 20.255 -3.290 -20.533 1.00 85.44 82 ALA A CA 1
ATOM 657 C C . ALA A 1 82 ? 20.861 -2.049 -21.211 1.00 85.44 82 ALA A C 1
ATOM 659 O O . ALA A 1 82 ? 21.420 -2.153 -22.304 1.00 85.44 82 ALA A O 1
ATOM 660 N N . GLN A 1 83 ? 20.814 -0.890 -20.547 1.00 83.12 83 GLN A N 1
ATOM 661 C CA . GLN A 1 83 ? 21.423 0.338 -21.057 1.00 83.12 83 GLN A CA 1
ATOM 662 C C . GLN A 1 83 ? 22.949 0.202 -21.180 1.00 83.12 83 GLN A C 1
ATOM 664 O O . GLN A 1 83 ? 23.517 0.504 -22.228 1.00 83.12 83 GLN A O 1
ATOM 669 N N . GLN A 1 84 ? 23.600 -0.375 -20.167 1.00 78.12 84 GLN A N 1
ATOM 670 C CA . GLN A 1 84 ? 25.046 -0.595 -20.173 1.00 78.12 84 GLN A CA 1
ATOM 671 C C . GLN A 1 84 ? 25.495 -1.568 -21.284 1.00 78.12 84 GLN A C 1
ATOM 673 O O . GLN A 1 84 ? 26.547 -1.370 -21.894 1.00 78.12 84 GLN A O 1
ATOM 678 N N . GLN A 1 85 ? 24.688 -2.588 -21.598 1.00 75.88 85 GLN A N 1
ATOM 679 C CA . GLN A 1 85 ? 24.942 -3.505 -22.720 1.00 75.88 85 GLN A CA 1
ATOM 680 C C . GLN A 1 85 ? 24.710 -2.853 -24.094 1.00 75.88 85 GLN A C 1
ATOM 682 O O . GLN A 1 85 ? 25.428 -3.159 -25.050 1.00 75.88 85 GLN A O 1
ATOM 687 N N . ALA A 1 86 ? 23.737 -1.945 -24.209 1.00 73.38 86 ALA A N 1
ATOM 688 C CA . ALA A 1 86 ? 23.502 -1.181 -25.433 1.00 73.38 86 ALA A CA 1
ATOM 689 C C . ALA A 1 86 ? 24.642 -0.181 -25.704 1.00 73.38 86 ALA A C 1
ATOM 691 O O . ALA A 1 86 ? 25.107 -0.070 -26.838 1.00 73.38 86 ALA A O 1
ATOM 692 N N . GLU A 1 87 ? 25.153 0.483 -24.664 1.00 70.31 87 GLU A N 1
ATOM 693 C CA . GLU A 1 87 ? 26.291 1.408 -24.755 1.00 70.31 87 GLU A CA 1
ATOM 694 C C . GLU A 1 87 ? 27.606 0.685 -25.103 1.00 70.31 87 GLU A C 1
ATOM 696 O O . GLU A 1 87 ? 28.413 1.208 -25.872 1.00 70.31 87 GLU A O 1
ATOM 701 N N . GLN A 1 88 ? 27.806 -0.548 -24.622 1.00 66.81 88 GLN A N 1
ATOM 702 C CA . GLN A 1 88 ? 28.953 -1.381 -25.011 1.00 66.81 88 GLN A CA 1
ATOM 703 C C . GLN A 1 88 ? 28.872 -1.872 -26.466 1.00 66.81 88 GLN A C 1
ATOM 705 O O . GLN A 1 88 ? 29.888 -1.868 -27.158 1.00 66.81 88 GLN A O 1
ATOM 710 N N . ASN A 1 89 ? 27.683 -2.229 -26.968 1.00 60.34 89 ASN A N 1
ATOM 711 C CA . ASN A 1 89 ? 27.507 -2.602 -28.379 1.00 60.34 89 ASN A CA 1
ATOM 712 C C . ASN A 1 89 ? 27.646 -1.404 -29.333 1.00 60.34 89 ASN A C 1
ATOM 714 O O . ASN A 1 89 ? 28.187 -1.553 -30.426 1.00 60.34 89 ASN A O 1
ATOM 718 N N . ALA A 1 90 ? 27.219 -0.206 -28.921 1.00 58.59 90 ALA A N 1
ATOM 719 C CA . ALA A 1 90 ? 27.371 1.009 -29.722 1.00 58.59 90 ALA A CA 1
ATOM 720 C C . ALA A 1 90 ? 28.841 1.458 -29.862 1.00 58.59 90 ALA A C 1
ATOM 722 O O . ALA A 1 90 ? 29.206 2.037 -30.883 1.00 58.59 90 ALA A O 1
ATOM 723 N N . ASN A 1 91 ? 29.698 1.160 -28.878 1.00 55.84 91 ASN A N 1
ATOM 724 C CA . ASN A 1 91 ? 31.123 1.515 -28.909 1.00 55.84 91 ASN A CA 1
ATOM 725 C C . ASN A 1 91 ? 31.993 0.509 -29.694 1.00 55.84 91 ASN A C 1
ATOM 727 O O . ASN A 1 91 ? 33.118 0.829 -30.065 1.00 55.84 91 ASN A O 1
ATOM 731 N N . ASN A 1 92 ? 31.470 -0.687 -29.993 1.00 54.09 92 ASN A N 1
ATOM 732 C CA . ASN A 1 92 ? 32.166 -1.720 -30.774 1.00 54.09 92 ASN A CA 1
ATOM 733 C C . ASN A 1 92 ? 31.819 -1.696 -32.280 1.00 54.09 92 ASN A C 1
ATOM 735 O O . ASN A 1 92 ? 32.299 -2.536 -33.035 1.00 54.09 92 ASN A O 1
ATOM 739 N N . GLY A 1 93 ? 30.987 -0.746 -32.728 1.00 51.12 93 GLY A N 1
ATOM 740 C CA . GLY A 1 93 ? 30.499 -0.636 -34.111 1.00 51.12 93 GLY A CA 1
ATOM 741 C C . GLY A 1 93 ? 31.278 0.321 -35.021 1.00 51.12 93 GLY A C 1
ATOM 742 O O . GLY A 1 93 ? 30.806 0.619 -36.117 1.00 51.12 93 GLY A O 1
ATOM 743 N N . GLN A 1 94 ? 32.439 0.831 -34.598 1.00 45.03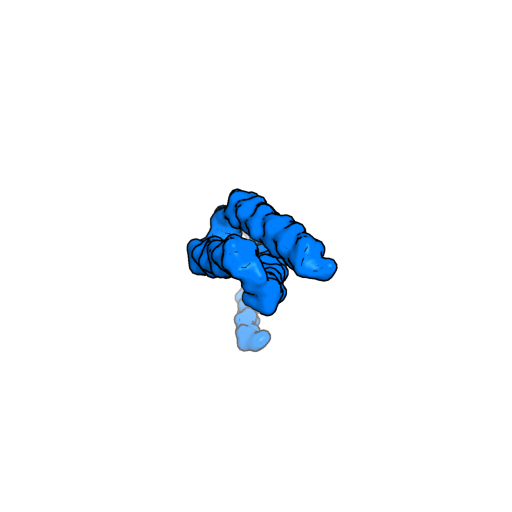 94 GLN A N 1
ATOM 744 C CA . GLN A 1 94 ? 33.220 1.783 -35.393 1.00 45.03 94 GLN A CA 1
ATOM 745 C C . GLN A 1 94 ? 34.649 1.290 -35.639 1.00 45.03 94 GLN A C 1
ATOM 747 O O . GLN A 1 94 ? 35.607 1.774 -35.045 1.00 45.03 94 GLN A O 1
ATOM 752 N N . GLN A 1 95 ? 34.787 0.361 -36.584 1.00 41.16 95 GLN A N 1
ATOM 753 C CA . GLN A 1 95 ? 36.041 0.130 -37.298 1.00 41.16 95 GLN A CA 1
ATOM 754 C C . GLN A 1 95 ? 35.735 0.025 -38.803 1.00 41.16 95 GLN A C 1
ATOM 756 O O . GLN A 1 95 ? 34.971 -0.857 -39.196 1.00 41.16 95 GLN A O 1
ATOM 761 N N . PRO A 1 96 ? 36.247 0.938 -39.652 1.00 50.09 96 PRO A N 1
ATOM 762 C CA . PRO A 1 96 ? 36.164 0.782 -41.097 1.00 50.09 96 PRO A CA 1
ATOM 763 C C . PRO A 1 96 ? 37.222 -0.228 -41.568 1.00 50.09 96 PRO A C 1
ATOM 765 O O . PRO A 1 96 ? 38.368 -0.148 -41.135 1.00 50.09 96 PRO A O 1
ATOM 768 N N . ASP A 1 97 ? 36.791 -1.136 -42.445 1.00 47.38 97 ASP A N 1
ATOM 769 C CA . ASP A 1 97 ? 37.553 -1.963 -43.395 1.00 47.38 97 ASP A CA 1
ATOM 770 C C . ASP A 1 97 ? 38.889 -2.592 -42.953 1.00 47.38 97 ASP A C 1
ATOM 772 O O . ASP A 1 97 ? 39.912 -1.921 -42.812 1.00 47.38 97 ASP A O 1
ATOM 776 N N . GLY A 1 98 ? 38.913 -3.928 -42.912 1.00 43.72 98 GLY A N 1
ATOM 777 C CA . GLY A 1 98 ? 40.148 -4.702 -43.017 1.00 43.72 98 GLY A CA 1
ATOM 778 C C . GLY A 1 98 ? 40.021 -6.126 -42.490 1.00 43.72 98 GLY A C 1
ATOM 779 O O . GLY A 1 98 ? 40.259 -6.328 -41.310 1.00 43.72 98 GLY A O 1
ATOM 780 N N . ASP A 1 99 ? 39.649 -7.038 -43.394 1.00 47.03 99 ASP A N 1
ATOM 781 C CA . ASP A 1 99 ? 39.882 -8.494 -43.436 1.00 47.03 99 ASP A CA 1
ATOM 782 C C . ASP A 1 99 ? 39.910 -9.348 -42.145 1.00 47.03 99 ASP A C 1
ATOM 784 O O . ASP A 1 99 ? 40.648 -9.105 -41.198 1.00 47.03 99 ASP A O 1
ATOM 788 N N . ASP A 1 100 ? 39.245 -10.497 -42.294 1.00 48.28 100 ASP A N 1
ATOM 789 C CA . ASP A 1 100 ? 39.560 -11.800 -41.695 1.00 48.28 100 ASP A CA 1
ATOM 790 C C . ASP A 1 100 ? 38.878 -12.206 -40.371 1.00 48.28 100 ASP A C 1
ATOM 792 O O . ASP A 1 100 ? 39.177 -11.735 -39.278 1.00 48.28 100 ASP A O 1
ATOM 796 N N . ASP A 1 101 ? 37.994 -13.186 -40.567 1.00 51.09 101 ASP A N 1
ATOM 797 C CA . ASP A 1 101 ? 37.637 -14.326 -39.726 1.00 51.09 101 ASP A CA 1
ATOM 798 C C . ASP A 1 101 ? 36.968 -14.154 -38.347 1.00 51.09 101 ASP A C 1
ATOM 800 O O . ASP A 1 101 ? 37.415 -13.447 -37.450 1.00 51.09 101 ASP A O 1
ATOM 804 N N . SER A 1 102 ? 35.982 -15.036 -38.139 1.00 53.03 102 SER A N 1
ATOM 805 C CA . SER A 1 102 ? 35.401 -15.466 -36.853 1.00 53.03 102 SER A CA 1
ATOM 806 C C . SER A 1 102 ? 34.246 -14.641 -36.263 1.00 53.03 102 SER A C 1
ATOM 808 O O . SER A 1 102 ? 34.412 -13.866 -35.323 1.00 53.03 102 SER A O 1
ATOM 810 N N . ILE A 1 103 ? 33.019 -14.944 -36.703 1.00 46.41 103 ILE A N 1
ATOM 811 C CA . ILE A 1 103 ? 31.825 -14.799 -35.853 1.00 46.41 103 ILE A CA 1
ATOM 812 C C . ILE A 1 103 ? 31.145 -16.167 -35.756 1.00 46.41 103 ILE A C 1
ATOM 814 O O . ILE A 1 103 ? 30.193 -16.453 -36.474 1.00 46.41 103 ILE A O 1
ATOM 818 N N . ASP A 1 104 ? 31.653 -17.002 -34.852 1.00 53.31 104 ASP A N 1
ATOM 819 C CA . ASP A 1 104 ? 30.893 -18.097 -34.249 1.00 53.31 104 ASP A CA 1
ATOM 820 C C . ASP A 1 104 ? 30.592 -17.687 -32.806 1.00 53.31 104 ASP A C 1
ATOM 822 O O . ASP A 1 104 ? 31.428 -17.798 -31.910 1.00 53.31 104 ASP A O 1
ATOM 826 N N . VAL A 1 105 ? 29.392 -17.163 -32.580 1.00 48.28 105 VAL A N 1
ATOM 827 C CA . VAL A 1 105 ? 28.805 -17.059 -31.239 1.00 48.28 105 VAL A CA 1
ATOM 828 C C . VAL A 1 105 ? 27.385 -17.591 -31.307 1.00 48.28 105 VAL A C 1
ATOM 830 O O . VAL A 1 105 ? 26.400 -16.855 -31.324 1.00 48.28 105 VAL A O 1
ATOM 833 N N . ASP A 1 106 ? 27.317 -18.918 -31.369 1.00 47.66 106 ASP A N 1
ATOM 834 C CA . ASP A 1 106 ? 26.135 -19.696 -31.033 1.00 47.66 106 ASP A CA 1
ATOM 835 C C . ASP A 1 106 ? 25.895 -19.552 -29.519 1.00 47.66 106 ASP A C 1
ATOM 837 O O . ASP A 1 106 ? 26.597 -20.14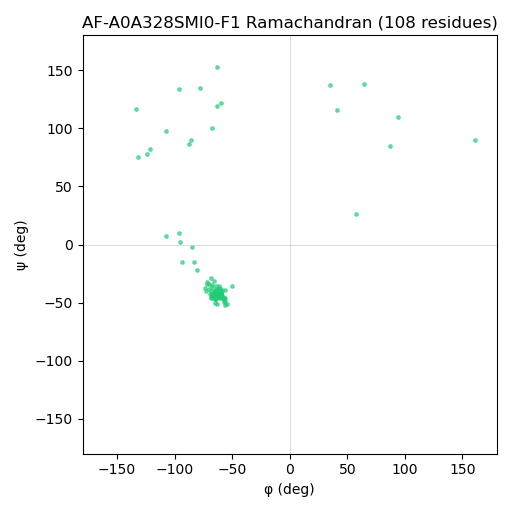1 -28.695 1.00 47.66 106 ASP A O 1
ATOM 841 N N . PHE A 1 107 ? 24.960 -18.684 -29.123 1.00 54.62 107 PHE A N 1
ATOM 842 C CA . PHE A 1 107 ? 24.509 -18.598 -27.733 1.00 54.62 107 PHE A CA 1
ATOM 843 C C . PHE A 1 107 ? 23.366 -19.594 -27.528 1.00 54.62 107 PHE A C 1
ATOM 845 O O . PHE A 1 107 ? 22.179 -19.284 -27.666 1.00 54.62 107 PHE A O 1
ATOM 852 N N . GLU A 1 108 ? 23.764 -20.822 -27.209 1.00 53.00 108 GLU A N 1
ATOM 853 C CA . GLU A 1 108 ? 22.888 -21.915 -26.814 1.00 53.00 108 GLU A CA 1
ATOM 854 C C . GLU A 1 108 ? 22.172 -21.554 -25.499 1.00 53.00 108 GLU A C 1
ATOM 856 O O . GLU A 1 108 ? 22.790 -21.306 -24.462 1.00 53.00 108 GLU A O 1
ATOM 861 N N . LYS A 1 109 ? 20.835 -21.502 -25.542 1.00 46.78 109 LYS A N 1
ATOM 862 C CA . LYS A 1 109 ? 19.994 -21.400 -24.345 1.00 46.78 109 LYS A CA 1
ATOM 863 C C . LYS A 1 109 ? 20.234 -22.610 -23.441 1.00 46.78 109 LYS A C 1
ATOM 865 O O . LYS A 1 109 ? 19.894 -23.729 -23.831 1.00 46.78 109 LYS A O 1
ATOM 870 N N . LYS A 1 110 ? 20.652 -22.367 -22.200 1.00 38.56 110 LYS A N 1
ATOM 871 C CA . LYS A 1 110 ? 20.281 -23.205 -21.057 1.00 38.56 110 LYS A CA 1
ATOM 872 C C . LYS A 1 110 ? 20.252 -22.420 -19.759 1.00 38.56 110 LYS A C 1
ATOM 874 O O . LYS A 1 110 ? 21.211 -21.663 -19.513 1.00 38.56 110 LYS A O 1
#

Mean predicted aligned error: 10.36 Å

Foldseek 3Di:
DLVVLLVLLVVLLVVLVVCCVVCVVVDDPVLSVVLVVLSVQLVVCSVVSPSVSVVVSSVVNVVSVVVSVVVSVVVVVVVVVVVVVVVVVVVPPDDDDDDDDDDDDPPDDD

Sequence (110 aa):
EEIEIRNNADSLVYTTDKTLEELKEQLSEDKQKLLKDQQAELKDAIEKDDIELIKEKSEQLDKTIQEIGAEIYQQAAQAAQAQQQAEQNANNGQQPDGDDDSIDVDFEKK

pLDDT: mean 85.05, std 18.65, range [38.56, 98.69]